Protein AF-A0AAW2SSB5-F1 (afdb_monomer)

Foldseek 3Di:
DDDWDKDKDKFADAPWKWKAFPLCNPDTPNDPVCVVDPDDDDDDDDADPPDSDDDDDPLDDGMDTTPPMDMDMDIDWDWDPVVVDDDDIFGKDAPDDPPDDDDRPDDRIDTDDD

Secondary structure (DSSP, 8-state):
---S-EEEEEEPPTTT--EEETTBTT---S-GGGGTSS-PPPP-----TTTT---PPTT---EEE-TT-EEEEEEPPP--GGGGSSS-----EES--TT--PPTT--SEE----

InterPro domains:
  IPR003817 Phosphatidylserine decarboxylase-related [PF02666] (3-109)
  IPR003817 Phosphatidylserine decarboxylase-related [PTHR10067] (3-113)

Radius of gyration: 18.48 Å; Cα contacts (8 Å, |Δi|>4): 134; chains: 1; bounding box: 46×36×40 Å

Organism: NCBI:txid2727402

pLDDT: mean 80.52, std 13.63, range [45.16, 95.19]

Mean predicted aligned error: 8.96 Å

Structure (mmCIF, N/CA/C/O backbone):
data_AF-A0AAW2SSB5-F1
#
_entry.id   AF-A0AAW2SSB5-F1
#
loop_
_atom_site.group_PDB
_atom_site.id
_atom_site.type_symbol
_atom_site.label_atom_id
_atom_site.label_alt_id
_atom_site.label_comp_id
_atom_site.label_asym_id
_atom_site.label_entity_id
_atom_site.label_seq_id
_atom_site.pdbx_PDB_ins_code
_atom_site.Cartn_x
_atom_site.Cartn_y
_atom_site.Cartn_z
_atom_site.occupancy
_atom_site.B_iso_or_equiv
_atom_site.auth_seq_id
_atom_site.auth_comp_id
_atom_site.auth_asym_id
_atom_site.auth_atom_id
_atom_site.pdbx_PDB_model_num
ATOM 1 N N . MET A 1 1 ? 11.143 -17.504 -7.616 1.00 45.16 1 MET A N 1
ATOM 2 C CA . MET A 1 1 ? 10.779 -17.136 -6.225 1.00 45.16 1 MET A CA 1
ATOM 3 C C . MET A 1 1 ? 11.526 -15.861 -5.885 1.00 45.16 1 MET A C 1
ATOM 5 O O . MET A 1 1 ? 12.731 -15.843 -6.092 1.00 45.16 1 MET A O 1
ATOM 9 N N . ALA A 1 2 ? 10.846 -14.809 -5.423 1.00 54.84 2 ALA A N 1
ATOM 10 C CA . ALA A 1 2 ? 11.547 -13.651 -4.868 1.00 54.84 2 ALA A CA 1
ATOM 11 C C . ALA A 1 2 ? 12.253 -14.088 -3.572 1.00 54.84 2 ALA A C 1
ATOM 13 O O . ALA A 1 2 ? 11.652 -14.791 -2.761 1.00 54.84 2 ALA A O 1
ATOM 14 N N . ARG A 1 3 ? 13.530 -13.736 -3.414 1.00 68.44 3 ARG A N 1
ATOM 15 C CA . ARG A 1 3 ? 14.327 -13.984 -2.206 1.00 68.44 3 ARG A CA 1
ATOM 16 C C . ARG A 1 3 ? 14.817 -12.630 -1.707 1.00 68.44 3 ARG A C 1
ATOM 18 O O . ARG A 1 3 ? 15.503 -11.942 -2.455 1.00 68.44 3 ARG A O 1
ATOM 25 N N . GLY A 1 4 ? 14.445 -12.253 -0.490 1.00 81.00 4 GLY A N 1
ATOM 26 C CA . GLY A 1 4 ? 14.838 -10.980 0.112 1.00 81.00 4 GLY A CA 1
ATOM 27 C C . GLY A 1 4 ? 13.731 -10.368 0.960 1.00 81.00 4 GLY A C 1
ATOM 28 O O . GLY A 1 4 ? 12.602 -10.860 0.981 1.00 81.00 4 GLY A O 1
ATOM 29 N N . TYR A 1 5 ? 14.075 -9.294 1.661 1.00 87.75 5 TYR A N 1
ATOM 30 C CA . TYR A 1 5 ? 13.132 -8.553 2.490 1.00 87.75 5 TYR A CA 1
ATOM 31 C C . TYR A 1 5 ? 12.237 -7.640 1.646 1.00 87.75 5 TYR A C 1
ATOM 33 O O . TYR A 1 5 ? 12.636 -7.129 0.593 1.00 87.75 5 TYR A O 1
ATOM 41 N N . MET A 1 6 ? 11.024 -7.414 2.143 1.00 88.62 6 MET A N 1
ATOM 42 C CA . MET A 1 6 ? 10.051 -6.484 1.585 1.00 88.62 6 MET A CA 1
ATOM 43 C C . MET A 1 6 ? 9.401 -5.700 2.724 1.00 88.62 6 MET A C 1
ATOM 45 O O . MET A 1 6 ? 9.080 -6.263 3.766 1.00 88.62 6 MET A O 1
ATOM 49 N N . ALA A 1 7 ? 9.180 -4.413 2.495 1.00 92.75 7 ALA A N 1
ATOM 50 C CA . ALA A 1 7 ? 8.392 -3.539 3.341 1.00 92.75 7 ALA A CA 1
ATOM 51 C C . ALA A 1 7 ? 7.254 -2.923 2.519 1.00 92.75 7 ALA A C 1
ATOM 53 O O . ALA A 1 7 ? 7.417 -2.581 1.343 1.00 92.75 7 ALA A O 1
ATOM 54 N N . MET A 1 8 ? 6.099 -2.766 3.157 1.00 93.00 8 MET A N 1
ATOM 55 C CA . MET A 1 8 ? 4.936 -2.092 2.597 1.00 93.00 8 MET A CA 1
ATOM 56 C C . MET A 1 8 ? 4.485 -1.008 3.569 1.00 93.00 8 MET A C 1
ATOM 58 O O . MET A 1 8 ? 4.273 -1.289 4.745 1.00 93.00 8 MET A O 1
ATOM 62 N N . ALA A 1 9 ? 4.289 0.209 3.069 1.00 93.75 9 ALA A N 1
ATOM 63 C CA . ALA A 1 9 ? 3.618 1.269 3.808 1.00 93.75 9 ALA A CA 1
ATOM 64 C C . ALA A 1 9 ? 2.241 1.537 3.195 1.00 93.75 9 ALA A C 1
ATOM 66 O O . ALA A 1 9 ? 2.116 1.839 2.005 1.00 93.75 9 ALA A O 1
ATOM 67 N N . ALA A 1 10 ? 1.217 1.427 4.035 1.00 92.06 10 ALA A N 1
ATOM 68 C CA . ALA A 1 10 ? -0.172 1.711 3.718 1.00 92.06 10 ALA A CA 1
ATOM 69 C C . ALA A 1 10 ? -0.524 3.126 4.196 1.00 92.06 10 ALA A C 1
ATOM 71 O O . ALA A 1 10 ? -0.553 3.384 5.398 1.00 92.06 10 ALA A O 1
ATOM 72 N N . ILE A 1 11 ? -0.777 4.054 3.271 1.00 91.25 11 ILE A N 1
ATOM 73 C CA . ILE A 1 11 ? -0.986 5.473 3.586 1.00 91.25 11 ILE A CA 1
ATOM 74 C C . ILE A 1 11 ? -2.410 5.871 3.208 1.00 91.25 11 ILE A C 1
ATOM 76 O O . ILE A 1 11 ? -2.755 5.960 2.032 1.00 91.25 11 ILE A O 1
ATOM 80 N N . GLY A 1 12 ? -3.240 6.130 4.212 1.00 89.06 12 GLY A N 1
ATOM 81 C CA . GLY A 1 12 ? -4.620 6.559 4.015 1.00 89.06 12 GLY A CA 1
ATOM 82 C C . GLY A 1 12 ? -4.734 8.056 3.730 1.00 89.06 12 GLY A C 1
ATOM 83 O O . GLY A 1 12 ? -4.137 8.872 4.435 1.00 89.06 12 GLY A O 1
ATOM 84 N N . ALA A 1 13 ? -5.546 8.443 2.743 1.00 86.44 13 ALA A N 1
ATOM 85 C CA . ALA A 1 13 ? -6.008 9.825 2.627 1.00 86.44 13 ALA A CA 1
ATOM 86 C C . ALA A 1 13 ? -6.829 10.235 3.860 1.00 86.44 13 ALA A C 1
ATOM 88 O O . ALA A 1 13 ? -7.618 9.457 4.398 1.00 86.44 13 ALA A O 1
ATOM 89 N N . THR A 1 14 ? -6.689 11.494 4.281 1.00 79.38 14 THR A N 1
ATOM 90 C 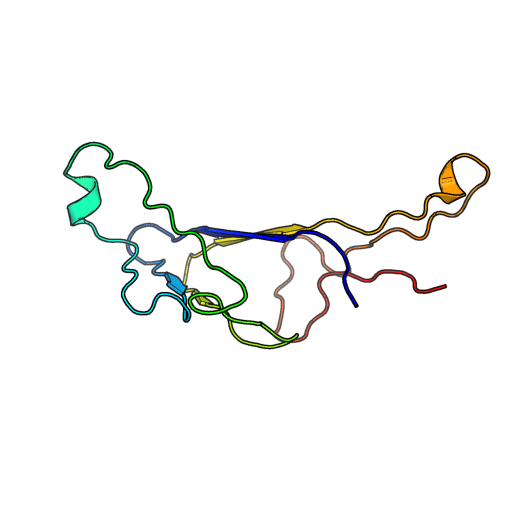CA . THR A 1 14 ? -7.479 12.031 5.397 1.00 79.38 14 THR A CA 1
ATOM 91 C C . THR A 1 14 ? -8.975 11.945 5.079 1.00 79.38 14 THR A C 1
ATOM 93 O O . THR A 1 14 ? -9.408 12.338 4.000 1.00 79.38 14 THR A O 1
ATOM 96 N N . ASN A 1 15 ? -9.758 11.446 6.035 1.00 76.38 15 ASN A N 1
ATOM 97 C CA . ASN A 1 15 ? -11.216 11.299 6.022 1.00 76.38 15 ASN A CA 1
ATOM 98 C C . ASN A 1 15 ? -11.792 10.219 5.089 1.00 76.38 15 ASN A C 1
ATOM 100 O O . ASN A 1 15 ? -12.873 9.728 5.397 1.00 76.38 15 ASN A O 1
ATOM 104 N N . ILE A 1 16 ? -11.089 9.792 4.035 1.00 77.00 16 ILE A N 1
ATOM 105 C CA . ILE A 1 16 ? -11.620 8.825 3.048 1.00 77.00 16 ILE A CA 1
ATOM 106 C C . ILE A 1 16 ? -10.758 7.573 2.833 1.00 77.00 16 ILE A C 1
ATOM 108 O O . ILE A 1 16 ? -11.253 6.572 2.324 1.00 77.00 16 ILE A O 1
ATOM 112 N N . GLY A 1 17 ? -9.482 7.599 3.221 1.00 80.50 17 GLY A N 1
ATOM 113 C CA . GLY A 1 17 ? -8.549 6.500 2.980 1.00 80.50 17 GLY A CA 1
ATOM 114 C C . GLY A 1 17 ? -8.451 5.550 4.163 1.00 80.50 17 GLY A C 1
ATOM 115 O O . GLY A 1 17 ? -7.386 5.437 4.764 1.00 80.50 17 GLY A O 1
ATOM 116 N N . SER A 1 18 ? -9.549 4.892 4.538 1.00 86.94 18 SER A N 1
ATOM 117 C CA . SER A 1 18 ? -9.452 3.777 5.481 1.00 86.94 18 SER A CA 1
ATOM 118 C C . SER A 1 18 ? -8.710 2.602 4.838 1.00 86.94 18 SER A C 1
ATOM 120 O O . SER A 1 18 ? -8.898 2.277 3.663 1.00 86.94 18 SER A O 1
ATOM 122 N N . ILE A 1 19 ? -7.859 1.979 5.642 1.00 91.38 19 ILE A N 1
ATOM 123 C CA . ILE A 1 19 ? -7.076 0.784 5.338 1.00 91.38 19 ILE A CA 1
ATOM 124 C C . ILE A 1 19 ? -7.548 -0.324 6.271 1.00 91.38 19 ILE A C 1
ATOM 126 O O . ILE A 1 19 ? -7.678 -0.090 7.478 1.00 91.38 19 ILE A O 1
ATOM 130 N N . GLU A 1 20 ? -7.751 -1.509 5.709 1.00 91.75 20 GLU A N 1
ATOM 131 C CA . GLU A 1 20 ? -8.074 -2.735 6.434 1.00 91.75 20 GLU A CA 1
ATOM 132 C C . GLU A 1 20 ? -6.959 -3.755 6.200 1.00 91.75 20 GLU A C 1
ATOM 134 O O . GLU A 1 20 ? -6.588 -4.009 5.055 1.00 91.75 20 GLU A O 1
ATOM 139 N N . LEU A 1 21 ? -6.410 -4.322 7.276 1.00 91.38 21 LEU A N 1
ATOM 140 C CA . LEU A 1 21 ? -5.417 -5.396 7.219 1.00 91.38 21 LEU A CA 1
ATOM 141 C C . LEU A 1 21 ? -6.086 -6.687 7.689 1.00 91.38 21 LEU A C 1
ATOM 143 O O . LEU A 1 21 ? -6.608 -6.728 8.799 1.00 91.38 21 LEU A O 1
ATOM 147 N N . PHE A 1 22 ? -6.053 -7.756 6.891 1.00 90.19 22 PHE A N 1
ATOM 148 C CA . PHE A 1 22 ? -6.787 -8.983 7.245 1.00 90.19 22 PHE A CA 1
ATOM 149 C C . PHE A 1 22 ? -6.224 -9.707 8.471 1.00 90.19 22 PHE A C 1
ATOM 151 O O . PHE A 1 22 ? -6.975 -10.352 9.198 1.00 90.19 22 PHE A O 1
ATOM 158 N N . ILE A 1 23 ? -4.922 -9.566 8.728 1.00 89.75 23 ILE A N 1
ATOM 159 C CA . ILE A 1 23 ? -4.274 -10.076 9.946 1.00 89.75 23 ILE A CA 1
ATOM 160 C C . ILE A 1 23 ? -4.675 -9.281 11.203 1.00 89.75 23 ILE A C 1
ATOM 162 O O . ILE A 1 23 ? -4.610 -9.802 12.309 1.00 89.75 23 ILE A O 1
ATOM 166 N N . GLU A 1 24 ? -5.152 -8.045 11.036 1.00 90.50 24 GLU A N 1
ATOM 167 C CA . GLU A 1 24 ? -5.549 -7.135 12.117 1.00 90.50 24 GLU A CA 1
ATOM 168 C C . GLU A 1 24 ? -6.984 -6.626 11.898 1.00 90.50 24 GLU A C 1
ATOM 170 O O . GLU A 1 24 ? -7.201 -5.443 11.620 1.00 90.50 24 GLU A O 1
ATOM 175 N N . PRO A 1 25 ? -8.007 -7.489 12.037 1.00 88.56 25 PRO A N 1
ATOM 176 C CA . PRO A 1 25 ? -9.396 -7.127 11.736 1.00 88.56 25 PRO A CA 1
ATOM 177 C C . PRO A 1 25 ? -9.957 -6.033 12.661 1.00 88.56 25 PRO A C 1
ATOM 179 O O . PRO A 1 25 ? -10.978 -5.410 12.367 1.00 88.56 25 PRO A O 1
ATOM 182 N N . THR A 1 26 ? -9.309 -5.799 13.802 1.00 89.06 26 THR A N 1
ATOM 183 C CA . THR A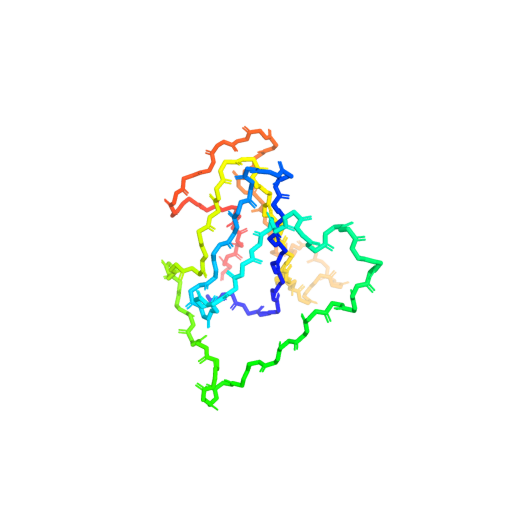 1 26 ? -9.673 -4.760 14.768 1.00 89.06 26 THR A CA 1
ATOM 184 C C . THR A 1 26 ? -8.983 -3.423 14.497 1.00 89.06 26 THR A C 1
ATOM 186 O O . THR A 1 26 ? -9.367 -2.425 15.113 1.00 89.06 26 THR A O 1
ATOM 189 N N . LEU A 1 27 ? -8.013 -3.359 13.575 1.00 88.75 27 LEU A N 1
ATOM 190 C CA . LEU A 1 27 ? -7.330 -2.118 13.220 1.00 88.75 27 LEU A CA 1
ATOM 191 C C . LEU A 1 27 ? -8.326 -1.121 12.622 1.00 88.75 27 LEU A C 1
ATOM 193 O O . LEU A 1 27 ? -8.996 -1.382 11.624 1.00 88.75 27 LEU A O 1
ATOM 197 N N . ARG A 1 28 ? -8.394 0.070 13.222 1.00 86.81 28 ARG A N 1
ATOM 198 C CA . ARG A 1 28 ? -9.208 1.185 12.728 1.00 86.81 28 ARG A CA 1
ATOM 199 C C . ARG A 1 28 ? -8.313 2.362 12.378 1.00 86.81 28 ARG A C 1
ATOM 201 O O . ARG A 1 28 ? -7.717 2.995 13.247 1.00 86.81 28 ARG A O 1
ATOM 208 N N . THR A 1 29 ? -8.242 2.663 11.089 1.00 85.44 29 THR A N 1
ATOM 209 C CA . THR A 1 29 ? -7.528 3.823 10.549 1.00 85.44 29 THR A CA 1
ATOM 210 C C . THR A 1 29 ? -8.465 5.019 10.393 1.00 85.44 29 THR A C 1
ATOM 212 O O . THR A 1 29 ? -9.683 4.889 10.514 1.00 85.44 29 THR A O 1
ATOM 215 N N . ASN A 1 30 ? -7.897 6.206 10.143 1.00 80.94 30 ASN A N 1
ATOM 216 C CA . ASN A 1 30 ? -8.665 7.425 9.872 1.00 80.94 30 ASN A CA 1
ATOM 217 C C . ASN A 1 30 ? -9.678 7.785 10.988 1.00 80.94 30 ASN A C 1
ATOM 219 O O . ASN A 1 30 ? -10.771 8.283 10.730 1.00 80.94 30 ASN A O 1
ATOM 223 N N . ASN A 1 31 ? -9.310 7.535 12.249 1.00 78.12 31 ASN A N 1
ATOM 224 C CA . ASN A 1 31 ? -10.132 7.911 13.392 1.00 78.12 31 ASN A CA 1
ATOM 225 C C . ASN A 1 31 ? -9.931 9.409 13.719 1.00 78.12 31 ASN A C 1
ATOM 227 O O . ASN A 1 31 ? -8.829 9.791 14.127 1.00 78.12 31 ASN A O 1
ATOM 231 N N . PRO A 1 32 ? -10.961 10.266 13.578 1.00 69.56 32 PRO A N 1
ATOM 232 C CA . PRO A 1 32 ? -10.843 11.697 13.855 1.00 69.56 32 PRO A CA 1
ATOM 233 C C . PRO A 1 32 ? -10.560 11.998 15.333 1.00 69.56 32 PRO A C 1
ATOM 235 O O . PRO A 1 32 ? -9.908 12.994 15.632 1.00 69.56 32 PRO A O 1
ATOM 238 N N . GLN A 1 33 ? -10.983 11.127 16.256 1.00 66.81 33 GLN A N 1
ATOM 239 C CA . GLN A 1 33 ? -10.774 11.320 17.695 1.00 66.81 33 GLN A CA 1
ATOM 240 C C . GLN A 1 33 ? -9.292 11.208 18.079 1.00 66.81 33 GLN A C 1
ATOM 242 O O . GLN A 1 33 ? -8.825 11.967 18.924 1.00 66.81 33 GLN A O 1
ATOM 247 N N . LYS A 1 34 ? -8.523 10.351 17.387 1.00 62.50 34 LYS A N 1
ATOM 248 C CA . LYS A 1 34 ? -7.069 10.212 17.593 1.00 62.50 34 LYS A CA 1
ATOM 249 C C . LYS A 1 34 ? -6.270 11.460 17.188 1.00 62.50 34 LYS A C 1
ATOM 251 O O . LYS A 1 34 ? -5.112 11.573 17.560 1.00 62.50 34 LYS A O 1
ATOM 256 N N . LYS A 1 35 ? -6.859 12.403 16.437 1.00 59.69 35 LYS A N 1
ATOM 257 C CA . LYS A 1 35 ? -6.194 13.662 16.041 1.00 59.69 35 LYS A CA 1
ATOM 258 C C . LYS A 1 35 ? -6.312 14.777 17.087 1.00 59.69 35 LYS A C 1
ATOM 260 O O . LYS A 1 35 ? -5.603 15.771 16.972 1.00 59.69 35 LYS A O 1
ATOM 265 N N . LEU A 1 36 ? -7.228 14.650 18.052 1.00 59.91 36 LEU A N 1
ATOM 266 C CA . LEU A 1 36 ? -7.503 15.687 19.057 1.00 59.91 36 LEU A CA 1
ATOM 267 C C . LEU A 1 36 ? -6.601 15.579 20.290 1.00 59.91 36 LEU A C 1
ATOM 269 O O . LEU A 1 36 ? -6.367 16.577 20.967 1.00 59.91 36 LEU A O 1
ATOM 273 N N . LEU A 1 37 ? -6.096 14.381 20.575 1.00 59.31 37 LEU A N 1
ATOM 274 C CA . LEU A 1 37 ? -5.152 14.128 21.654 1.00 59.31 37 LEU A CA 1
ATOM 275 C C . LEU A 1 37 ? -3.734 14.145 21.073 1.00 59.31 37 LEU A C 1
ATOM 277 O O . LEU A 1 37 ? -3.497 13.611 19.990 1.00 59.31 37 LEU A O 1
ATOM 281 N N . GLN A 1 38 ? -2.807 14.823 21.755 1.00 57.56 38 GLN A N 1
ATOM 282 C CA . GLN A 1 38 ? -1.399 14.885 21.355 1.00 57.56 38 GLN A CA 1
ATOM 283 C C . GLN A 1 38 ? -0.832 13.480 21.105 1.00 57.56 38 GLN A C 1
ATOM 285 O O . GLN A 1 38 ? -1.189 12.539 21.806 1.00 57.56 38 GLN A O 1
ATOM 290 N N . SER A 1 39 ? 0.041 13.393 20.096 1.00 65.31 39 SER A N 1
ATOM 291 C CA . SER A 1 39 ? 0.688 12.200 19.535 1.00 65.31 39 SER A CA 1
ATOM 292 C C . SER A 1 39 ? 0.828 11.024 20.509 1.00 65.31 39 SER A C 1
ATOM 294 O O . SER A 1 39 ? 1.822 10.923 21.233 1.00 65.31 39 SER A O 1
ATOM 296 N N . GLU A 1 40 ? -0.139 10.108 20.491 1.00 67.94 40 GLU A N 1
ATOM 297 C CA . GLU A 1 40 ? 0.089 8.773 21.036 1.00 67.94 40 GLU A CA 1
ATOM 298 C C . GLU A 1 40 ? 1.288 8.152 20.300 1.00 67.94 40 GLU A C 1
ATOM 300 O O . GLU A 1 40 ? 1.447 8.374 19.089 1.00 67.94 40 GLU A O 1
ATOM 305 N N . PRO A 1 41 ? 2.161 7.412 21.004 1.00 76.88 41 PRO A N 1
ATOM 306 C CA . PRO A 1 41 ? 3.234 6.687 20.346 1.00 76.88 41 PRO A CA 1
ATOM 307 C C . PRO A 1 41 ? 2.648 5.725 19.300 1.00 76.88 41 PRO A C 1
ATOM 309 O O . PRO A 1 41 ? 1.527 5.233 19.474 1.00 76.88 41 PRO A O 1
ATOM 312 N N . PRO A 1 42 ? 3.379 5.458 18.203 1.00 83.44 42 PRO A N 1
ATOM 313 C CA . PRO A 1 42 ? 2.926 4.500 17.210 1.00 83.44 42 PRO A CA 1
ATOM 314 C C . PRO A 1 42 ? 2.708 3.132 17.863 1.00 83.44 42 PRO A C 1
ATOM 316 O O . PRO A 1 42 ? 3.500 2.685 18.691 1.00 83.44 42 PRO A O 1
ATOM 319 N N . GLU A 1 43 ? 1.617 2.478 17.483 1.00 86.88 43 GLU A N 1
ATOM 320 C CA . GLU A 1 43 ? 1.322 1.114 17.903 1.00 86.88 43 GLU A CA 1
ATOM 321 C C . GLU A 1 43 ? 2.200 0.151 17.097 1.00 86.88 43 GLU A C 1
ATOM 323 O O . GLU A 1 43 ? 2.141 0.135 15.866 1.00 86.88 43 GLU A O 1
ATOM 328 N N . GLU A 1 44 ? 3.032 -0.626 17.787 1.00 89.19 44 GLU A N 1
ATOM 329 C CA . GLU A 1 44 ? 3.940 -1.599 17.182 1.00 89.19 44 GLU A CA 1
ATOM 330 C C . GLU A 1 44 ? 3.504 -3.021 17.545 1.00 89.19 44 GLU A C 1
ATOM 332 O O . GLU A 1 44 ? 3.183 -3.318 18.699 1.00 89.19 44 GLU A O 1
ATOM 337 N N . ARG A 1 45 ? 3.486 -3.908 16.547 1.00 88.75 45 ARG A N 1
ATOM 338 C CA . ARG A 1 45 ? 3.196 -5.335 16.709 1.00 88.75 45 ARG A CA 1
ATOM 339 C C . ARG A 1 45 ? 4.220 -6.161 15.944 1.00 88.75 45 ARG A C 1
ATOM 341 O O . ARG A 1 45 ? 4.542 -5.847 14.800 1.00 88.75 45 ARG A O 1
ATOM 348 N N . VAL A 1 46 ? 4.685 -7.234 16.577 1.00 90.19 46 VAL A N 1
ATOM 349 C CA . VAL A 1 46 ? 5.570 -8.237 15.976 1.00 90.19 46 VAL A CA 1
ATOM 350 C C . VAL A 1 46 ? 4.780 -9.531 15.811 1.00 90.19 46 VAL A C 1
ATOM 352 O O . VAL A 1 46 ? 4.110 -9.977 16.744 1.00 90.19 46 VAL A O 1
ATOM 355 N N . TYR A 1 47 ? 4.839 -10.108 14.614 1.00 89.38 47 TYR A N 1
ATOM 356 C CA . TYR A 1 47 ? 4.127 -11.334 14.262 1.00 89.38 47 TYR A CA 1
ATOM 357 C C . TYR A 1 47 ? 5.130 -12.458 14.038 1.00 89.38 47 TYR A C 1
ATOM 359 O O . TYR A 1 47 ? 5.982 -12.355 13.156 1.00 89.38 47 TYR A O 1
ATOM 367 N N . GLU A 1 48 ? 5.008 -13.526 14.821 1.00 88.38 48 GLU A N 1
ATOM 368 C CA . GLU A 1 48 ? 5.905 -14.679 14.739 1.00 88.38 48 GLU A CA 1
ATOM 369 C C . GLU A 1 48 ? 5.425 -15.678 13.671 1.00 88.38 48 GLU A C 1
ATOM 371 O O . GLU A 1 48 ? 4.211 -15.818 13.478 1.00 88.38 48 GLU A O 1
ATOM 376 N N . PRO A 1 49 ? 6.335 -16.400 12.985 1.00 82.38 49 PRO A N 1
ATOM 377 C CA . PRO A 1 49 ? 5.962 -17.408 11.989 1.00 82.38 49 PRO A CA 1
ATOM 378 C C . PRO A 1 49 ? 5.069 -18.512 12.568 1.00 82.38 49 PRO A C 1
ATOM 380 O O . PRO A 1 49 ? 4.122 -18.957 11.918 1.00 82.38 49 PRO A O 1
ATOM 383 N N . GLU A 1 50 ? 5.346 -18.931 13.803 1.00 78.81 50 GLU A N 1
ATOM 384 C CA . GLU A 1 50 ? 4.526 -19.863 14.563 1.00 78.81 50 GLU A CA 1
ATOM 385 C C . GLU A 1 50 ? 3.578 -19.100 15.502 1.00 78.81 50 GLU A C 1
ATOM 387 O O . GLU A 1 50 ? 3.962 -18.650 16.580 1.00 78.81 50 GLU A O 1
ATOM 392 N N . GLY A 1 51 ? 2.305 -18.981 15.115 1.00 81.00 51 GLY A N 1
ATOM 393 C CA . GLY A 1 51 ? 1.250 -18.459 15.987 1.00 81.00 51 GLY A CA 1
ATOM 394 C C . GL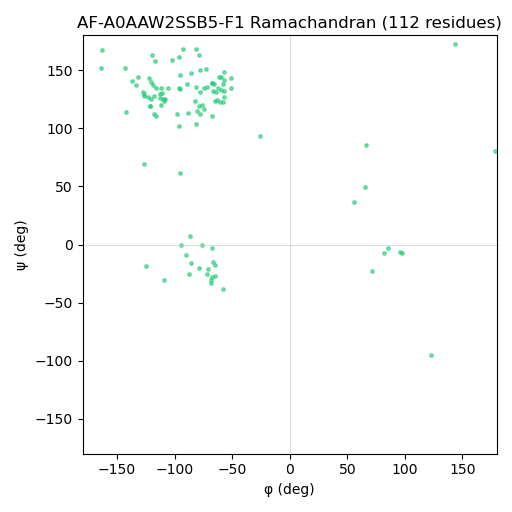Y A 1 51 ? 0.525 -17.252 15.407 1.00 81.00 51 GLY A C 1
ATOM 395 O O . GLY A 1 51 ? -0.461 -17.422 14.697 1.00 81.00 51 GLY A O 1
ATOM 396 N N . THR A 1 52 ? 0.955 -16.042 15.773 1.00 82.50 52 THR A N 1
ATOM 397 C C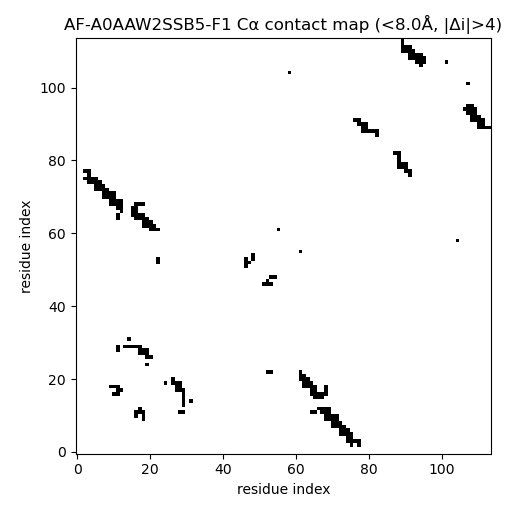A . THR A 1 52 ? 0.236 -14.789 15.468 1.00 82.50 52 THR A CA 1
ATOM 398 C C . THR A 1 52 ? 0.431 -14.296 14.035 1.00 82.50 52 THR A C 1
ATOM 400 O O . THR A 1 52 ? -0.38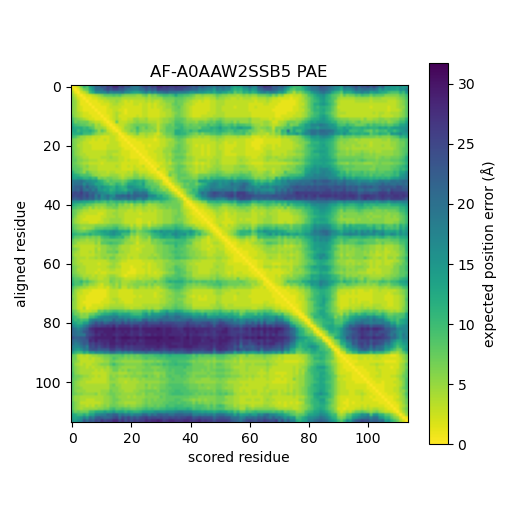2 -13.505 13.559 1.00 82.50 52 THR A O 1
ATOM 403 N N . GLY A 1 53 ? 1.485 -14.736 13.344 1.00 86.06 53 GLY A N 1
ATOM 404 C CA . GLY A 1 53 ? 1.744 -14.400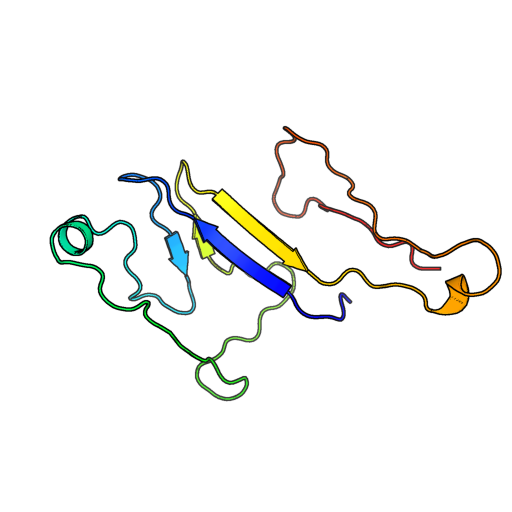 11.948 1.00 86.06 53 GLY A CA 1
ATOM 405 C C . GLY A 1 53 ? 0.924 -15.205 10.946 1.00 86.06 53 GLY A C 1
ATOM 406 O O . GLY A 1 53 ? 0.369 -16.261 11.241 1.00 86.06 53 GLY A O 1
ATOM 407 N N . VAL A 1 54 ? 0.869 -14.691 9.716 1.00 86.62 54 VAL A N 1
ATOM 408 C CA . VAL A 1 54 ? 0.195 -15.343 8.588 1.00 86.62 54 VAL A CA 1
ATOM 409 C C . VAL A 1 54 ? 1.207 -15.595 7.478 1.00 86.62 54 VAL A C 1
ATOM 411 O O . VAL A 1 54 ? 1.870 -14.674 7.000 1.00 86.62 54 VAL A O 1
ATOM 414 N N . LEU A 1 55 ? 1.304 -16.851 7.039 1.00 87.75 55 LEU A N 1
ATOM 415 C CA . LEU A 1 55 ? 2.085 -17.213 5.861 1.00 87.75 55 LEU A CA 1
ATOM 416 C C . LEU A 1 55 ? 1.302 -16.859 4.594 1.00 87.75 55 LEU A C 1
ATOM 418 O O . LEU A 1 55 ? 0.303 -17.502 4.277 1.00 87.75 55 LEU A O 1
ATOM 422 N N . LEU A 1 56 ? 1.796 -15.873 3.849 1.00 86.88 56 LEU A N 1
ATOM 423 C CA . LEU A 1 56 ? 1.184 -15.406 2.608 1.00 86.88 56 LEU A CA 1
ATOM 424 C C . LEU A 1 56 ? 1.811 -16.080 1.385 1.00 86.88 56 LEU A C 1
ATOM 426 O O . LEU A 1 56 ? 3.035 -16.145 1.235 1.00 86.88 56 LEU A O 1
ATOM 430 N N . LYS A 1 57 ? 0.964 -16.550 0.473 1.00 87.62 57 LYS A N 1
ATOM 431 C CA . LYS A 1 57 ? 1.348 -17.052 -0.847 1.00 87.62 57 LYS A CA 1
ATOM 432 C C . LYS A 1 57 ? 1.183 -15.957 -1.895 1.00 87.62 57 LYS A C 1
ATOM 434 O O . LYS A 1 57 ? 0.495 -14.954 -1.716 1.00 87.62 57 LYS A O 1
ATOM 439 N N . LYS A 1 58 ? 1.837 -16.143 -3.043 1.00 84.06 58 LYS A N 1
ATOM 440 C CA . LYS A 1 58 ? 1.692 -15.220 -4.172 1.00 84.06 58 LYS A CA 1
ATOM 441 C C . LYS A 1 58 ? 0.228 -15.181 -4.620 1.00 84.06 58 LYS A C 1
ATOM 443 O O . LYS A 1 58 ? -0.293 -16.198 -5.065 1.00 84.06 58 LYS A O 1
ATOM 448 N N . GLY A 1 59 ? -0.354 -13.985 -4.608 1.00 85.12 59 GLY A N 1
ATOM 449 C CA . GLY A 1 59 ? -1.744 -13.752 -4.999 1.00 85.12 59 GLY A CA 1
ATOM 450 C C . GLY A 1 59 ? -2.712 -13.694 -3.820 1.00 85.12 59 GLY A C 1
ATOM 451 O O . GLY A 1 59 ? -3.857 -13.314 -4.040 1.00 85.12 59 GLY A O 1
ATOM 452 N N . ASP A 1 60 ? -2.257 -14.006 -2.604 1.00 88.81 60 ASP A N 1
ATOM 453 C CA . ASP A 1 60 ? -3.074 -13.844 -1.407 1.00 88.81 60 ASP A CA 1
ATOM 454 C C . ASP A 1 60 ? -3.327 -12.357 -1.145 1.00 88.81 60 ASP A C 1
ATOM 456 O O . ASP A 1 60 ? -2.444 -11.505 -1.302 1.00 88.81 60 ASP A O 1
ATOM 460 N N . GLU A 1 61 ? -4.558 -12.049 -0.754 1.00 89.25 61 GLU A N 1
ATOM 461 C CA . GLU A 1 61 ? -4.959 -10.700 -0.391 1.00 89.25 61 GLU A CA 1
ATOM 462 C C . GLU A 1 61 ? -4.454 -10.374 1.017 1.00 89.25 61 GLU A C 1
ATOM 464 O O . GLU A 1 61 ? -4.626 -11.155 1.950 1.00 89.25 61 GLU A O 1
ATOM 469 N N . ILE A 1 62 ? -3.817 -9.214 1.173 1.00 90.38 62 ILE A N 1
ATOM 470 C CA . ILE A 1 62 ? -3.193 -8.807 2.444 1.00 90.38 62 ILE A CA 1
ATOM 471 C C . ILE A 1 62 ? -3.948 -7.667 3.126 1.00 90.38 62 ILE A C 1
ATOM 473 O O . ILE A 1 62 ? -3.939 -7.552 4.353 1.00 90.38 62 ILE A O 1
ATOM 477 N N . ALA A 1 63 ? -4.580 -6.813 2.324 1.00 90.94 63 ALA A N 1
ATOM 478 C CA . ALA A 1 63 ? -5.205 -5.588 2.776 1.00 90.94 63 ALA A CA 1
ATOM 479 C C . ALA A 1 63 ? -6.173 -5.044 1.724 1.00 90.94 63 ALA A C 1
ATOM 481 O O . ALA A 1 63 ? -5.928 -5.185 0.523 1.00 90.94 63 ALA A O 1
ATOM 482 N N . ALA A 1 64 ? -7.193 -4.331 2.191 1.00 91.12 64 ALA A N 1
ATOM 483 C CA . ALA A 1 64 ? -8.070 -3.523 1.357 1.00 91.12 64 ALA A CA 1
ATOM 484 C C . ALA A 1 64 ? -7.757 -2.031 1.549 1.00 91.12 64 ALA A C 1
ATOM 486 O O . ALA A 1 64 ? -7.593 -1.540 2.671 1.00 91.12 64 ALA A O 1
ATOM 487 N N . PHE A 1 65 ? -7.681 -1.301 0.434 1.00 89.12 65 PHE A N 1
ATOM 488 C CA . PHE A 1 65 ? -7.346 0.122 0.403 1.00 89.12 65 PHE A CA 1
ATOM 489 C C . PHE A 1 65 ? -8.480 0.913 -0.239 1.00 89.12 65 PHE A C 1
ATOM 491 O O . PHE A 1 65 ? -8.796 0.714 -1.413 1.00 89.12 65 PHE A O 1
ATOM 498 N N . ASN A 1 66 ? -9.067 1.844 0.510 1.00 86.56 66 ASN A N 1
ATOM 499 C CA . ASN A 1 66 ? -10.136 2.691 -0.010 1.00 86.56 66 ASN A CA 1
ATOM 500 C C . ASN A 1 66 ? -9.605 3.870 -0.839 1.00 86.56 66 ASN A C 1
ATOM 502 O O . ASN A 1 66 ? -8.407 4.172 -0.858 1.00 86.56 66 ASN A O 1
ATOM 506 N N . MET A 1 67 ? -10.517 4.539 -1.550 1.00 83.69 67 MET A N 1
ATOM 507 C CA . MET A 1 67 ? -10.206 5.623 -2.485 1.00 83.69 67 MET A CA 1
ATOM 508 C C . MET A 1 67 ? -9.317 6.708 -1.854 1.00 83.69 67 MET A C 1
ATOM 510 O O . MET A 1 67 ? -9.561 7.176 -0.744 1.00 83.69 67 MET A O 1
ATOM 514 N N . GLY A 1 68 ? -8.290 7.133 -2.595 1.00 84.75 68 GLY A N 1
ATOM 515 C CA . GLY A 1 68 ? -7.327 8.143 -2.145 1.00 84.75 68 GLY A CA 1
ATOM 516 C C . GLY A 1 68 ? -6.170 7.590 -1.308 1.00 84.75 68 GLY A C 1
ATOM 517 O O . GLY A 1 68 ? -5.268 8.347 -0.958 1.00 84.75 68 GLY A O 1
ATOM 518 N N . SER A 1 69 ? -6.150 6.291 -1.011 1.00 88.44 69 SER A N 1
ATOM 519 C CA . SER A 1 69 ? -5.008 5.655 -0.348 1.00 88.44 69 SER A CA 1
ATOM 520 C C . SER A 1 69 ? -3.807 5.513 -1.289 1.00 88.44 69 SER A C 1
ATOM 522 O O . SER A 1 69 ? -3.951 5.379 -2.503 1.00 88.44 69 SER A O 1
ATOM 524 N N . THR A 1 70 ? -2.607 5.525 -0.714 1.00 91.31 70 THR A N 1
ATOM 525 C CA . THR A 1 70 ? -1.331 5.286 -1.393 1.00 91.31 70 THR A CA 1
ATOM 526 C C . THR A 1 70 ? -0.653 4.063 -0.784 1.00 91.31 70 THR A C 1
ATOM 528 O O . THR A 1 70 ? -0.606 3.921 0.436 1.00 91.31 70 THR A O 1
ATOM 531 N N . VAL A 1 71 ? -0.096 3.198 -1.633 1.00 92.50 71 VAL A N 1
ATOM 532 C CA . VAL A 1 71 ? 0.734 2.063 -1.211 1.00 92.50 71 VAL A CA 1
ATOM 533 C C . VAL A 1 71 ? 2.161 2.309 -1.675 1.00 92.50 71 VAL A C 1
ATOM 535 O O . VAL A 1 71 ? 2.397 2.550 -2.859 1.00 92.50 71 VAL A O 1
ATOM 538 N N . VAL A 1 72 ? 3.111 2.239 -0.746 1.00 94.44 72 VAL A N 1
ATOM 539 C CA . VAL A 1 72 ? 4.545 2.303 -1.045 1.00 94.44 72 VAL A CA 1
ATOM 540 C C . VAL A 1 72 ? 5.144 0.928 -0.800 1.00 94.44 72 VAL A C 1
ATOM 542 O O . VAL A 1 72 ? 4.998 0.377 0.289 1.00 94.44 72 VAL A O 1
ATOM 545 N N . LEU A 1 73 ? 5.815 0.380 -1.811 1.00 92.56 73 LEU A N 1
ATOM 546 C CA . LEU A 1 73 ? 6.491 -0.911 -1.736 1.00 92.56 73 LEU A CA 1
ATOM 547 C C . LEU A 1 73 ? 7.998 -0.700 -1.838 1.00 92.56 73 LEU A C 1
ATOM 549 O O . LEU A 1 73 ? 8.475 -0.055 -2.772 1.00 92.56 73 LEU A O 1
ATOM 553 N N . VAL A 1 74 ? 8.737 -1.281 -0.900 1.00 92.31 74 VAL A N 1
ATOM 554 C CA . VAL A 1 74 ? 10.199 -1.341 -0.918 1.00 92.31 74 VAL A CA 1
ATOM 555 C C . VAL A 1 74 ? 10.586 -2.806 -0.841 1.00 92.31 74 VAL A C 1
ATOM 557 O O . VAL A 1 74 ? 10.128 -3.524 0.039 1.00 92.31 74 VAL A O 1
ATOM 560 N N . PHE A 1 75 ? 11.405 -3.276 -1.768 1.00 89.06 75 PHE A N 1
ATOM 561 C CA . PHE A 1 75 ? 11.840 -4.665 -1.789 1.00 89.06 75 PHE A CA 1
ATOM 562 C C . PHE A 1 75 ? 13.286 -4.750 -2.244 1.00 89.06 75 PHE A C 1
ATOM 564 O O . PHE A 1 75 ? 13.769 -3.918 -3.015 1.00 89.06 75 PHE A O 1
ATOM 571 N N . GLN A 1 76 ? 13.968 -5.784 -1.772 1.00 86.00 76 GLN A N 1
ATOM 572 C CA . GLN A 1 76 ? 15.307 -6.090 -2.230 1.00 86.00 76 GLN A CA 1
ATOM 573 C C . GLN A 1 76 ? 15.241 -6.691 -3.637 1.00 86.00 76 GLN A C 1
ATOM 575 O O . GLN A 1 76 ? 14.682 -7.770 -3.847 1.00 86.00 76 GLN A O 1
ATOM 580 N N . ALA A 1 77 ? 15.820 -5.990 -4.608 1.00 81.75 77 ALA A N 1
ATOM 581 C CA . ALA A 1 77 ? 16.084 -6.572 -5.912 1.00 81.75 77 ALA A CA 1
ATOM 582 C C . ALA A 1 77 ?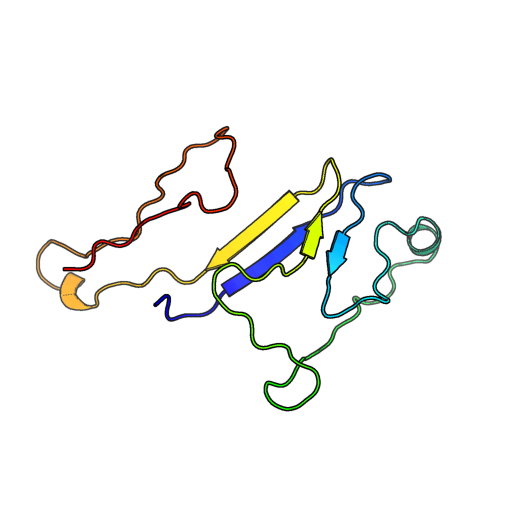 17.282 -7.531 -5.791 1.00 81.75 77 ALA A C 1
ATOM 584 O O . ALA A 1 77 ? 18.279 -7.164 -5.162 1.00 81.75 77 ALA A O 1
ATOM 585 N N . PRO A 1 78 ? 17.218 -8.746 -6.365 1.00 70.69 78 PRO A N 1
ATOM 586 C CA . PRO A 1 78 ? 18.404 -9.583 -6.468 1.00 70.69 78 PRO A CA 1
ATOM 587 C C . PRO A 1 78 ? 19.469 -8.836 -7.283 1.00 70.69 78 PRO A C 1
ATOM 589 O O . PRO A 1 78 ? 19.146 -8.085 -8.198 1.00 70.69 78 PRO A O 1
ATOM 592 N N . ILE A 1 79 ? 20.739 -9.003 -6.928 1.00 68.12 79 ILE A N 1
ATOM 593 C CA . ILE A 1 79 ? 21.883 -8.475 -7.678 1.00 68.12 79 ILE A CA 1
ATOM 594 C C . ILE A 1 79 ? 22.803 -9.673 -7.899 1.00 68.12 79 ILE A C 1
ATOM 596 O O . ILE A 1 79 ? 23.037 -10.444 -6.970 1.00 68.12 79 ILE A O 1
ATOM 600 N N . SER A 1 80 ? 23.271 -9.884 -9.127 1.00 59.31 80 SER A N 1
ATOM 601 C CA . SER A 1 80 ? 24.216 -10.972 -9.403 1.00 59.31 80 SER A CA 1
ATOM 602 C C . SER A 1 80 ? 25.627 -10.507 -9.039 1.00 59.31 80 SER A C 1
ATOM 604 O O . SER A 1 80 ? 26.088 -9.506 -9.577 1.00 59.31 80 SER A O 1
ATOM 606 N N . GLU A 1 81 ? 26.321 -11.228 -8.155 1.00 57.44 81 GLU A N 1
ATOM 607 C CA . GLU A 1 81 ? 27.671 -10.872 -7.670 1.00 57.44 81 GLU A CA 1
ATOM 608 C C . GLU A 1 81 ? 28.778 -10.954 -8.744 1.00 57.44 81 GLU A C 1
ATOM 610 O O . GLU A 1 81 ? 29.925 -10.587 -8.499 1.00 57.44 81 GLU A O 1
ATOM 615 N N . SER A 1 82 ? 28.457 -11.378 -9.968 1.00 51.97 82 SER A N 1
ATOM 616 C CA . SER A 1 82 ? 29.410 -11.452 -11.081 1.00 51.97 82 SER A CA 1
ATOM 617 C C . SER A 1 82 ? 29.750 -10.096 -11.718 1.00 51.97 82 SER A C 1
ATOM 619 O O . SER A 1 82 ? 30.567 -10.046 -12.632 1.00 51.97 82 SER A O 1
ATOM 621 N N . SER A 1 83 ? 29.188 -8.976 -11.250 1.00 48.19 83 SER A N 1
ATOM 622 C CA . SER A 1 83 ? 29.442 -7.645 -11.825 1.00 48.19 83 SER A CA 1
ATOM 623 C C . SER A 1 83 ? 30.667 -6.908 -11.271 1.00 48.19 83 SER A C 1
ATOM 625 O O . SER A 1 83 ? 30.885 -5.757 -11.646 1.00 48.19 83 SER A O 1
ATOM 627 N N . ALA A 1 84 ? 31.503 -7.536 -10.436 1.00 53.97 84 ALA A N 1
ATOM 628 C CA . ALA A 1 84 ? 32.815 -6.966 -10.107 1.00 53.97 84 ALA A CA 1
ATOM 629 C C . ALA A 1 84 ? 33.804 -7.056 -11.292 1.00 53.97 84 ALA A C 1
ATOM 631 O O . ALA A 1 84 ? 34.688 -6.211 -11.421 1.00 53.97 84 ALA A O 1
ATOM 632 N N . HIS A 1 85 ? 33.620 -8.021 -12.205 1.00 52.34 85 HIS A N 1
ATOM 633 C CA . HIS A 1 85 ? 34.425 -8.153 -13.419 1.00 52.34 85 HIS A CA 1
ATOM 634 C C . HIS A 1 85 ? 33.566 -8.599 -14.615 1.00 52.3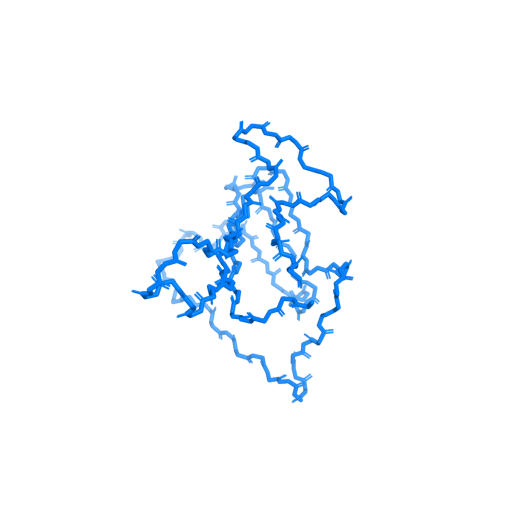4 85 HIS A C 1
ATOM 636 O O . HIS A 1 85 ? 33.084 -9.720 -14.664 1.00 52.34 85 HIS A O 1
ATOM 642 N N . GLN A 1 86 ? 33.442 -7.708 -15.605 1.00 49.91 86 GLN A N 1
ATOM 643 C CA . GLN A 1 86 ? 32.833 -7.925 -16.927 1.00 49.91 86 GLN A CA 1
ATOM 644 C C . GLN A 1 86 ? 31.315 -8.207 -16.964 1.00 49.91 86 GLN A C 1
ATOM 646 O O . GLN A 1 86 ? 30.843 -9.323 -17.124 1.00 49.91 86 GLN A O 1
ATOM 651 N N . GLY A 1 87 ? 30.545 -7.115 -16.988 1.00 51.41 87 GLY A N 1
ATOM 652 C CA . GLY A 1 87 ? 29.725 -6.806 -18.164 1.00 51.41 87 GLY A CA 1
ATOM 653 C C . GLY A 1 87 ? 28.578 -7.747 -18.539 1.00 51.41 87 GLY A C 1
ATOM 654 O O . GLY A 1 87 ? 28.479 -8.081 -19.710 1.00 51.41 87 GLY A O 1
ATOM 655 N N . SER A 1 88 ? 27.696 -8.120 -17.606 1.00 54.66 88 SER A N 1
ATOM 656 C CA . SER A 1 88 ? 26.232 -8.200 -17.818 1.00 54.66 88 SER A CA 1
ATOM 657 C C . SER A 1 88 ? 25.564 -8.712 -16.533 1.00 54.66 88 SER A C 1
ATOM 659 O O . SER A 1 88 ? 25.268 -9.898 -16.397 1.00 54.66 88 SER A O 1
ATOM 661 N N . SER A 1 89 ? 25.356 -7.833 -15.547 1.00 54.25 89 SER A N 1
ATOM 662 C CA . SER A 1 89 ? 24.491 -8.132 -14.402 1.00 54.25 89 SER A CA 1
ATOM 663 C C . SER A 1 89 ? 23.061 -8.294 -14.908 1.00 54.25 89 SER A C 1
ATOM 665 O O . SER A 1 89 ? 22.506 -7.391 -15.537 1.00 54.25 89 SER A O 1
ATOM 667 N N . SER A 1 90 ? 22.438 -9.443 -14.644 1.00 61.12 90 SER A N 1
ATOM 668 C CA . SER A 1 90 ? 20.980 -9.506 -14.684 1.00 61.12 90 SER A CA 1
ATOM 669 C C . SER A 1 90 ? 20.470 -8.473 -13.677 1.00 61.12 90 SER A C 1
ATOM 671 O O . SER A 1 90 ? 20.911 -8.470 -12.531 1.00 61.12 90 SER A O 1
ATOM 673 N N . GLU A 1 91 ? 19.653 -7.527 -14.132 1.00 75.56 91 GLU A N 1
ATOM 674 C CA . GLU A 1 91 ? 19.150 -6.406 -13.339 1.00 75.56 91 GLU A CA 1
ATOM 675 C C . GLU A 1 91 ? 17.625 -6.457 -13.317 1.00 75.56 91 GLU A C 1
ATOM 677 O O . GLU A 1 91 ? 16.969 -6.748 -14.326 1.00 75.56 91 GLU A O 1
ATOM 682 N N . PHE A 1 92 ? 17.045 -6.165 -12.154 1.00 82.19 92 PHE A N 1
ATOM 683 C CA . PHE A 1 92 ? 15.606 -6.012 -12.025 1.00 82.19 92 PHE A CA 1
ATOM 684 C C . PHE A 1 92 ? 15.160 -4.809 -12.851 1.00 82.19 92 PHE A C 1
ATOM 686 O O . PHE A 1 92 ? 15.705 -3.714 -12.719 1.00 82.19 92 PHE A O 1
ATOM 693 N N . ARG A 1 93 ? 14.126 -4.992 -13.674 1.00 86.69 93 ARG A N 1
ATOM 694 C CA . ARG A 1 93 ? 13.569 -3.914 -14.488 1.00 86.69 93 ARG A CA 1
ATOM 695 C C . ARG A 1 93 ? 12.073 -3.783 -14.273 1.00 86.69 93 ARG A C 1
ATOM 697 O O . ARG A 1 93 ? 11.320 -4.743 -14.461 1.00 86.69 93 ARG A O 1
ATOM 704 N N . PHE A 1 94 ? 11.637 -2.565 -13.968 1.00 89.62 94 PHE A N 1
ATOM 705 C CA . PHE A 1 94 ? 10.220 -2.221 -13.956 1.00 89.62 94 PHE A CA 1
ATOM 706 C C . PHE A 1 94 ? 9.615 -2.389 -15.353 1.00 89.62 94 PHE A C 1
ATOM 708 O O . PHE A 1 94 ? 10.193 -1.977 -16.358 1.00 89.62 94 PHE A O 1
ATOM 715 N N . CYS A 1 95 ? 8.446 -3.021 -15.410 1.00 91.75 95 CYS A N 1
ATOM 716 C CA . CYS A 1 95 ? 7.655 -3.164 -16.634 1.00 91.75 95 CYS A CA 1
ATOM 717 C C . CYS A 1 95 ? 6.589 -2.068 -16.763 1.00 91.75 95 CYS A C 1
ATOM 719 O O . CYS A 1 95 ? 5.868 -2.043 -17.755 1.00 91.75 95 CYS A O 1
ATOM 721 N N . ILE A 1 96 ? 6.515 -1.175 -15.775 1.00 94.12 96 ILE A N 1
ATOM 722 C CA . ILE A 1 96 ? 5.520 -0.112 -15.645 1.00 94.12 96 ILE A CA 1
ATOM 723 C C . ILE A 1 96 ? 6.192 1.260 -15.703 1.00 94.12 96 ILE A C 1
ATOM 725 O O . ILE A 1 96 ? 7.384 1.405 -15.417 1.00 94.12 96 ILE A O 1
ATOM 729 N N . LYS A 1 97 ? 5.416 2.281 -16.052 1.00 95.19 97 LYS A N 1
ATOM 730 C CA . LYS A 1 97 ? 5.820 3.685 -16.084 1.00 95.19 97 LYS A CA 1
ATOM 731 C C . LYS A 1 97 ? 4.959 4.511 -15.137 1.00 95.19 97 LYS A C 1
ATOM 733 O O . LYS A 1 97 ? 3.878 4.117 -14.701 1.00 95.19 97 LYS A O 1
ATOM 738 N N . ARG A 1 98 ? 5.448 5.709 -14.813 1.00 94.88 98 ARG A N 1
ATOM 739 C CA . ARG A 1 98 ? 4.684 6.682 -14.030 1.00 94.88 98 ARG A CA 1
ATOM 740 C C . ARG A 1 98 ? 3.355 6.981 -14.732 1.00 94.88 98 ARG A C 1
ATOM 742 O O . ARG A 1 98 ? 3.358 7.411 -15.880 1.00 94.88 98 ARG A O 1
ATOM 749 N N . GLY A 1 99 ? 2.255 6.838 -13.995 1.00 94.75 99 GLY A N 1
ATOM 750 C CA . GLY A 1 99 ? 0.900 7.107 -14.483 1.00 94.75 99 GLY A CA 1
ATOM 751 C C . GLY A 1 99 ? 0.156 5.873 -14.993 1.00 94.75 99 GLY A C 1
ATOM 752 O O . GLY A 1 99 ? -1.040 5.978 -15.262 1.00 94.75 99 GLY A O 1
ATOM 753 N N . ASP A 1 100 ? 0.819 4.717 -15.080 1.00 95.19 100 ASP A N 1
ATOM 754 C CA . ASP A 1 100 ? 0.166 3.482 -15.502 1.00 95.19 100 ASP A CA 1
ATOM 755 C C . ASP A 1 100 ? -0.882 3.031 -14.476 1.00 95.19 100 ASP A C 1
ATOM 757 O O . ASP A 1 100 ? -0.675 3.078 -13.259 1.00 95.19 100 ASP A O 1
ATOM 761 N N . ARG A 1 101 ? -2.029 2.574 -14.986 1.00 94.06 101 ARG A N 1
ATOM 762 C CA . ARG A 1 101 ? -3.063 1.913 -14.184 1.00 94.06 101 ARG A CA 1
ATOM 763 C C . ARG A 1 101 ? -2.763 0.423 -14.140 1.00 94.06 101 ARG A C 1
ATOM 765 O O . ARG A 1 101 ? -2.885 -0.242 -15.163 1.00 94.06 101 ARG A O 1
ATOM 772 N N . ILE A 1 102 ? -2.425 -0.075 -12.958 1.00 91.12 102 ILE A N 1
ATOM 773 C CA . ILE A 1 102 ? -2.044 -1.473 -12.743 1.00 91.12 102 ILE A CA 1
ATOM 774 C C . ILE A 1 102 ? -3.275 -2.330 -12.438 1.00 91.12 102 ILE A C 1
ATOM 776 O O . ILE A 1 102 ? -4.145 -1.919 -11.667 1.00 91.12 102 ILE A O 1
ATOM 780 N N . ARG A 1 103 ? -3.344 -3.531 -13.021 1.00 90.69 103 ARG A N 1
ATOM 781 C CA . ARG A 1 103 ? -4.389 -4.531 -12.741 1.00 90.69 103 ARG A CA 1
ATOM 782 C C . ARG A 1 103 ? -3.885 -5.646 -11.826 1.00 90.69 103 ARG A C 1
ATOM 784 O O . ARG A 1 103 ? -2.691 -5.927 -11.755 1.00 90.69 103 ARG A O 1
ATOM 791 N N . MET A 1 104 ? -4.809 -6.337 -11.157 1.00 86.62 104 MET A N 1
ATOM 792 C CA . MET A 1 104 ? -4.468 -7.538 -10.392 1.00 86.62 104 MET A CA 1
ATOM 793 C C . MET A 1 104 ? -3.804 -8.576 -11.309 1.00 86.62 104 MET A C 1
ATOM 795 O O . MET A 1 104 ? -4.275 -8.833 -12.418 1.00 86.62 104 MET A O 1
ATOM 799 N N . GLY A 1 105 ? -2.681 -9.131 -10.851 1.00 86.75 105 GLY A N 1
ATOM 800 C CA . GLY A 1 105 ? -1.884 -10.101 -11.602 1.00 86.75 105 GLY A CA 1
ATOM 801 C C . GLY A 1 105 ? -0.927 -9.486 -12.628 1.00 86.75 105 GLY A C 1
ATOM 802 O O . GLY A 1 105 ? -0.095 -10.208 -13.181 1.00 86.75 105 GLY A O 1
ATOM 803 N N . GLU A 1 106 ? -0.989 -8.174 -12.864 1.00 90.81 106 GLU A N 1
ATOM 804 C CA . GLU A 1 106 ? -0.050 -7.479 -13.740 1.00 90.81 106 GLU A CA 1
ATOM 805 C C . GLU A 1 106 ? 1.335 -7.371 -13.088 1.00 90.81 106 GLU A C 1
ATOM 807 O O . GLU A 1 106 ? 1.484 -7.060 -11.906 1.00 90.81 106 GLU A O 1
ATOM 812 N N . ALA A 1 107 ? 2.379 -7.655 -13.866 1.00 89.50 107 ALA A N 1
ATOM 813 C CA . ALA A 1 107 ? 3.744 -7.639 -13.365 1.00 89.50 107 ALA A CA 1
ATOM 814 C C . ALA A 1 107 ? 4.284 -6.204 -13.270 1.00 89.50 107 ALA A C 1
ATOM 816 O O . ALA A 1 107 ? 4.470 -5.540 -14.287 1.00 89.50 107 ALA A O 1
ATOM 817 N N . LEU A 1 108 ? 4.644 -5.768 -12.059 1.00 89.94 108 LEU A N 1
ATOM 818 C CA . LEU A 1 108 ? 5.313 -4.477 -11.832 1.00 89.94 108 LEU A CA 1
ATOM 819 C C . LEU A 1 108 ? 6.744 -4.454 -12.389 1.00 89.94 108 LEU A C 1
ATOM 821 O O . LEU A 1 108 ? 7.249 -3.420 -12.823 1.00 89.94 108 LEU A O 1
ATOM 825 N N . GLY A 1 109 ? 7.413 -5.601 -12.399 1.00 88.88 109 GLY A N 1
ATOM 826 C CA . GLY A 1 109 ? 8.770 -5.735 -12.900 1.00 88.88 109 GLY A CA 1
ATOM 827 C C . GLY A 1 109 ? 9.131 -7.182 -13.176 1.00 88.88 109 GLY A C 1
ATOM 828 O O . GLY A 1 109 ? 8.409 -8.109 -12.803 1.00 88.88 109 GLY A O 1
ATOM 829 N N . ARG A 1 110 ? 10.247 -7.365 -13.874 1.00 86.50 110 ARG A N 1
ATOM 830 C CA . ARG A 1 110 ? 10.795 -8.676 -14.208 1.00 86.50 110 ARG A CA 1
ATOM 831 C C . ARG A 1 110 ? 12.272 -8.700 -13.876 1.00 86.50 110 ARG A C 1
ATOM 833 O O . ARG A 1 110 ? 12.986 -7.716 -14.066 1.00 86.50 110 ARG A O 1
ATOM 840 N N . TRP A 1 111 ? 12.701 -9.862 -13.427 1.00 80.19 111 TRP A N 1
ATOM 841 C CA . TRP A 1 111 ? 14.096 -10.248 -13.404 1.00 80.19 111 TRP A CA 1
ATOM 842 C C . TRP A 1 111 ? 14.389 -11.062 -14.666 1.00 80.19 111 TRP A C 1
ATOM 844 O O . TRP A 1 111 ? 13.501 -11.771 -15.148 1.00 80.19 111 TRP A O 1
ATOM 854 N N . LYS A 1 112 ? 15.593 -10.945 -15.235 1.00 67.12 112 LYS A N 1
ATOM 855 C CA . LYS A 1 112 ? 16.024 -11.900 -16.259 1.00 67.12 112 LYS A CA 1
ATOM 856 C C . LYS A 1 112 ? 16.532 -13.144 -15.536 1.00 67.12 112 LYS A C 1
ATOM 858 O O . LYS A 1 112 ? 17.629 -13.132 -14.985 1.00 67.12 112 LYS A O 1
ATOM 863 N N . ASP A 1 113 ? 15.728 -14.196 -15.536 1.00 55.34 113 ASP A N 1
ATOM 864 C CA . ASP A 1 113 ? 16.237 -15.532 -15.251 1.00 55.34 113 ASP A CA 1
ATOM 865 C C . ASP A 1 113 ? 17.150 -15.905 -16.432 1.00 55.34 113 ASP A C 1
ATOM 867 O O . ASP A 1 113 ? 16.681 -15.997 -17.568 1.00 55.34 113 ASP A O 1
ATOM 871 N N . THR A 1 114 ? 18.461 -15.971 -16.196 1.00 48.03 114 THR A N 1
ATOM 872 C CA . THR A 1 114 ? 19.410 -16.642 -17.101 1.00 48.03 114 THR A CA 1
ATOM 873 C C . THR A 1 114 ? 19.211 -18.142 -17.042 1.00 48.03 114 THR A C 1
ATOM 875 O O . THR A 1 114 ? 19.068 -18.642 -15.902 1.00 48.03 114 THR A O 1
#

Solvent-accessible surface area (backbone atoms only — not comparable to full-atom values): 7793 Å² total; per-residue (Å²): 130,92,69,72,63,73,50,75,48,83,43,54,30,88,89,54,8,44,51,44,38,72,94,43,79,81,59,76,53,71,55,72,72,70,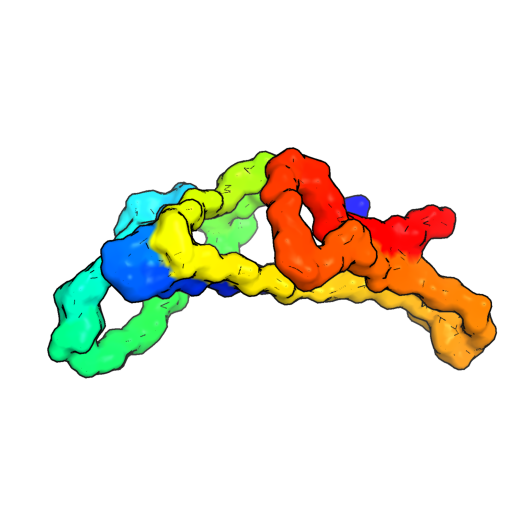72,76,49,81,84,73,77,83,89,83,85,87,64,43,88,81,73,81,33,80,92,79,57,94,87,60,87,64,62,52,73,35,68,72,43,45,80,48,79,48,66,54,70,68,72,52,84,64,54,85,64,76,88,74,58,54,55,69,39,70,70,65,59,94,88,66,86,84,54,93,90,59,65,62,51,48,68,63,84,128

Sequence (114 aa):
MARGYMAMAAIGATNIGSIELFIEPTLRTNNPQKKLLQSEPPEERVYEPEGTGVLLKKGDEIAAFNMGSTVVLVFQAPISESSAHQGSSSEFRFCIKRGDRIRMGEALGRWKDT